Protein AF-A0A967Z450-F1 (afdb_monomer)

Foldseek 3Di:
DDWDKDWDDQALVDIDTDGDPVCVVPDDPVVVVVVVVVNNVCRHVSVHD

Solvent-accessible surface area (backbone atoms only — not comparable to full-atom values): 2967 Å² total; per-residue (Å²): 136,76,67,54,74,52,67,48,38,82,34,67,91,57,58,47,78,48,73,37,71,52,34,71,75,72,48,57,72,66,61,50,49,53,53,52,52,53,52,49,51,31,28,72,72,50,71,50,119

pLDDT: mean 74.01, std 12.82, range [46.78, 91.31]

Secondary structure (DSSP, 8-state):
----EEEE-SSTTS-EEEE-HHHHTTS-HHHHHHHHHHHHHHHHHT---

Nearest PDB structures (foldseek):
  1xjf-assembly1_A  TM=5.456E-01  e=7.004E-01  Thermotoga maritima
  1xjj-assembly1_A  TM=5.172E-01  e=3.701E+00  Thermotoga maritima
  1xje-assembly1_A  TM=5.326E-01  e=4.944E+00  Thermotoga maritima

Sequence (49 aa):
QQANAFATGSNRNKALVAISSGMLQRFDQDEIEAVLGHEIGHVANGDMI

Mean predicted aligned error: 7.41 Å

Structure (mmCIF, N/CA/C/O backbone):
data_AF-A0A967Z450-F1
#
_entry.id   AF-A0A967Z450-F1
#
loop_
_atom_site.group_PDB
_atom_site.id
_atom_site.type_symbol
_atom_site.label_atom_id
_atom_site.label_alt_id
_atom_site.label_comp_id
_atom_site.label_asym_id
_atom_site.label_entity_id
_atom_site.label_seq_id
_atom_site.pdbx_PDB_ins_code
_atom_site.Cartn_x
_atom_site.Cartn_y
_atom_site.Cartn_z
_atom_site.occupancy
_atom_site.B_iso_or_equiv
_atom_site.auth_seq_id
_atom_site.auth_comp_id
_atom_site.auth_asym_id
_atom_site.auth_atom_id
_atom_site.pdbx_PDB_model_num
ATOM 1 N N . GLN A 1 1 ? -2.460 1.134 22.032 1.00 46.78 1 GLN A N 1
ATOM 2 C CA . GLN A 1 1 ? -2.291 0.428 20.742 1.00 46.78 1 GLN A CA 1
ATOM 3 C C . GLN A 1 1 ? -1.898 1.463 19.695 1.00 46.78 1 GLN A C 1
ATOM 5 O O . GLN A 1 1 ? -2.595 2.470 19.598 1.00 46.78 1 GLN A O 1
ATOM 10 N N . GLN A 1 2 ? -0.761 1.284 19.021 1.00 47.31 2 GLN A N 1
ATOM 11 C CA . GLN A 1 2 ? -0.154 2.255 18.096 1.00 47.31 2 GLN A CA 1
ATOM 12 C C . GLN A 1 2 ? -0.382 1.778 16.650 1.00 47.31 2 GLN A C 1
ATOM 14 O O . GLN A 1 2 ? -0.283 0.580 16.385 1.00 47.31 2 GLN A O 1
ATOM 19 N N . ALA A 1 3 ? -0.766 2.683 15.750 1.00 55.44 3 ALA A N 1
ATOM 20 C CA . ALA A 1 3 ? -0.998 2.378 14.339 1.00 55.44 3 ALA A CA 1
ATOM 21 C C . ALA A 1 3 ? 0.337 2.466 13.587 1.00 55.44 3 ALA A C 1
ATOM 23 O O . ALA A 1 3 ? 0.937 3.533 13.580 1.00 55.44 3 ALA A O 1
ATOM 24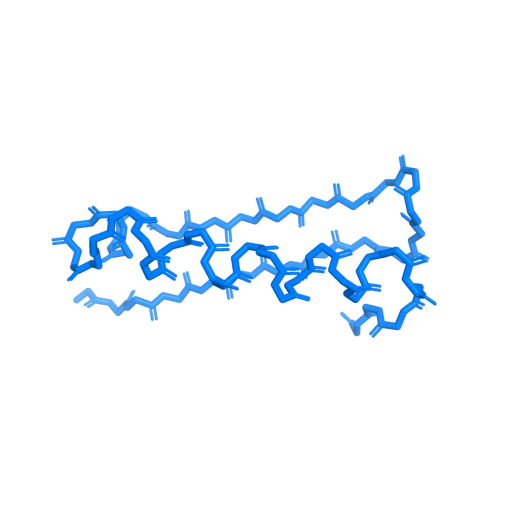 N N . ASN A 1 4 ? 0.788 1.352 13.005 1.00 59.66 4 ASN A N 1
ATOM 25 C CA . ASN A 1 4 ? 2.072 1.227 12.312 1.00 59.66 4 ASN A CA 1
ATOM 26 C C . ASN A 1 4 ? 1.869 0.361 11.053 1.00 59.66 4 ASN A C 1
ATOM 28 O O . ASN A 1 4 ? 1.198 -0.673 11.130 1.00 59.66 4 ASN A O 1
ATOM 32 N N . ALA A 1 5 ? 2.485 0.753 9.939 1.00 59.31 5 ALA A N 1
ATOM 33 C CA . ALA A 1 5 ? 2.663 -0.062 8.737 1.00 59.31 5 ALA A CA 1
ATOM 34 C C . ALA A 1 5 ? 4.149 -0.415 8.591 1.00 59.31 5 ALA A C 1
ATOM 36 O O . ALA A 1 5 ? 5.008 0.377 8.981 1.00 59.31 5 ALA A O 1
ATOM 37 N N . PHE A 1 6 ? 4.455 -1.602 8.068 1.00 66.56 6 PHE A N 1
ATOM 38 C CA . PHE A 1 6 ? 5.824 -2.026 7.783 1.00 66.56 6 PHE A CA 1
ATOM 39 C C . PHE A 1 6 ? 5.865 -2.730 6.426 1.00 66.56 6 PHE A C 1
ATOM 41 O O . PHE A 1 6 ? 5.142 -3.704 6.201 1.00 66.56 6 PHE A O 1
ATOM 48 N N . ALA A 1 7 ? 6.712 -2.239 5.529 1.00 59.81 7 ALA A N 1
ATOM 49 C CA . ALA A 1 7 ? 6.996 -2.856 4.242 1.00 59.81 7 ALA A CA 1
ATOM 50 C C . ALA A 1 7 ? 8.409 -3.456 4.271 1.00 59.81 7 ALA A C 1
ATOM 52 O O . ALA A 1 7 ? 9.328 -2.867 4.832 1.00 59.81 7 ALA A O 1
ATOM 53 N N . THR A 1 8 ? 8.583 -4.657 3.713 1.00 56.88 8 THR A N 1
ATOM 54 C CA . THR A 1 8 ? 9.896 -5.299 3.564 1.00 56.88 8 THR A CA 1
ATOM 55 C C . THR A 1 8 ? 9.982 -6.104 2.268 1.00 56.88 8 THR A C 1
ATOM 57 O O . THR A 1 8 ? 9.026 -6.771 1.869 1.00 56.88 8 THR A O 1
ATOM 60 N N . GLY A 1 9 ? 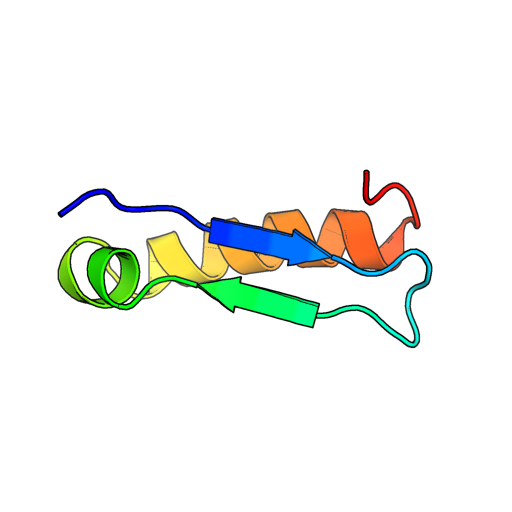11.133 -6.051 1.594 1.00 54.69 9 GLY A N 1
ATOM 61 C CA . GLY A 1 9 ? 11.390 -6.795 0.362 1.00 54.69 9 GLY A CA 1
ATOM 62 C C . GLY A 1 9 ? 12.218 -6.016 -0.655 1.00 54.69 9 GLY A C 1
ATOM 63 O O . GLY A 1 9 ? 11.757 -5.068 -1.276 1.00 54.69 9 GLY A O 1
ATOM 64 N N . SER A 1 10 ? 13.440 -6.479 -0.890 1.00 54.66 10 SER A N 1
ATOM 65 C CA . SER A 1 10 ? 14.455 -5.807 -1.711 1.00 54.66 10 SER A CA 1
ATOM 66 C C . SER A 1 10 ? 14.262 -5.922 -3.232 1.00 54.66 10 SER A C 1
ATOM 68 O O . SER A 1 10 ? 15.155 -5.556 -3.993 1.00 54.66 10 SER A O 1
ATOM 70 N N . ASN A 1 11 ? 13.142 -6.472 -3.713 1.00 53.62 11 ASN A N 1
ATOM 71 C CA . ASN A 1 11 ? 12.861 -6.554 -5.148 1.00 53.62 11 ASN A CA 1
ATOM 72 C C . ASN A 1 11 ? 11.356 -6.697 -5.429 1.00 53.62 11 ASN A C 1
ATOM 74 O O . ASN A 1 11 ? 10.650 -7.379 -4.685 1.00 53.62 11 ASN A O 1
ATOM 78 N N . ARG A 1 12 ? 10.895 -6.162 -6.570 1.00 59.22 12 ARG A N 1
ATOM 79 C CA . ARG A 1 12 ? 9.493 -6.149 -7.041 1.00 59.22 12 ARG A CA 1
ATOM 80 C C . ARG A 1 12 ? 8.789 -7.513 -6.956 1.00 59.22 12 ARG A C 1
ATOM 82 O O . ARG A 1 12 ? 7.589 -7.581 -6.726 1.00 59.22 12 ARG A O 1
ATOM 89 N N . ASN A 1 13 ? 9.543 -8.601 -7.120 1.00 63.34 13 ASN A N 1
ATOM 90 C CA . ASN A 1 13 ? 9.025 -9.974 -7.120 1.00 63.34 13 ASN A CA 1
ATOM 91 C C . ASN A 1 13 ? 8.939 -10.627 -5.724 1.00 63.34 13 ASN A C 1
ATOM 93 O O . ASN A 1 13 ? 8.491 -11.768 -5.625 1.00 63.34 13 ASN A O 1
ATOM 97 N N . LYS A 1 14 ? 9.414 -9.964 -4.659 1.00 63.47 14 LYS A N 1
ATOM 98 C CA . LYS A 1 14 ? 9.433 -10.483 -3.277 1.00 63.47 14 LYS A CA 1
ATOM 99 C C . LYS A 1 14 ? 9.173 -9.391 -2.234 1.00 63.47 14 LYS A C 1
ATOM 101 O O . LYS A 1 14 ? 9.832 -9.357 -1.197 1.00 63.47 14 LYS A O 1
ATOM 106 N N . ALA A 1 15 ? 8.232 -8.501 -2.511 1.00 67.50 15 ALA A N 1
ATOM 107 C CA . ALA A 1 15 ? 7.795 -7.532 -1.524 1.00 67.50 15 ALA A CA 1
ATOM 108 C C . ALA A 1 15 ? 6.639 -8.042 -0.672 1.00 67.50 15 ALA A C 1
ATOM 110 O O . ALA A 1 15 ? 5.717 -8.687 -1.172 1.00 67.50 15 ALA A O 1
ATOM 111 N N . LEU A 1 16 ? 6.693 -7.707 0.611 1.00 75.06 16 LEU A N 1
ATOM 112 C CA . LEU A 1 16 ? 5.661 -7.968 1.593 1.00 75.06 16 LEU A CA 1
ATOM 113 C C . LEU A 1 16 ? 5.307 -6.649 2.275 1.00 75.06 16 LEU A C 1
ATOM 115 O O . LEU A 1 16 ? 6.160 -6.000 2.876 1.00 75.06 16 LEU A O 1
ATOM 119 N N . VAL A 1 17 ? 4.036 -6.267 2.188 1.00 73.19 17 VAL A N 1
ATOM 120 C CA . VAL A 1 17 ? 3.488 -5.116 2.910 1.00 73.19 17 VAL A CA 1
ATOM 121 C C . VAL A 1 17 ? 2.585 -5.652 4.011 1.00 73.19 17 VAL A C 1
ATOM 123 O O . VAL A 1 17 ? 1.648 -6.403 3.738 1.00 73.19 17 VAL A O 1
ATOM 126 N N . ALA A 1 18 ? 2.889 -5.304 5.259 1.00 79.62 18 ALA A N 1
ATOM 127 C CA . ALA A 1 18 ? 2.112 -5.695 6.425 1.00 79.62 18 ALA A CA 1
ATOM 128 C C . ALA A 1 18 ? 1.540 -4.454 7.119 1.00 79.62 18 ALA A C 1
ATOM 130 O O . ALA A 1 18 ? 2.252 -3.499 7.431 1.00 79.62 18 ALA A O 1
ATOM 131 N N . ILE A 1 19 ? 0.242 -4.497 7.403 1.00 78.88 19 ILE A N 1
ATOM 132 C CA . ILE A 1 19 ? -0.494 -3.452 8.121 1.00 78.88 19 ILE A CA 1
ATOM 133 C C . ILE A 1 19 ? -0.970 -3.992 9.467 1.00 78.88 19 ILE A C 1
ATOM 135 O O . ILE A 1 19 ? -1.415 -5.138 9.567 1.00 78.88 19 ILE A O 1
ATOM 139 N N . SER A 1 20 ? -0.859 -3.181 10.523 1.00 85.00 20 SER A N 1
ATOM 140 C CA . SER A 1 20 ? -1.301 -3.600 11.852 1.00 85.00 20 SER A CA 1
ATOM 141 C C . SER A 1 20 ? -2.827 -3.602 11.968 1.00 85.00 20 SER A C 1
ATOM 143 O O . SER A 1 20 ? -3.525 -2.780 11.375 1.00 85.00 20 SER A O 1
ATOM 145 N N . SER A 1 21 ? -3.367 -4.481 12.814 1.00 83.94 21 SER A N 1
ATOM 146 C CA . SER A 1 21 ? -4.801 -4.478 13.143 1.00 83.94 21 SER A CA 1
ATOM 147 C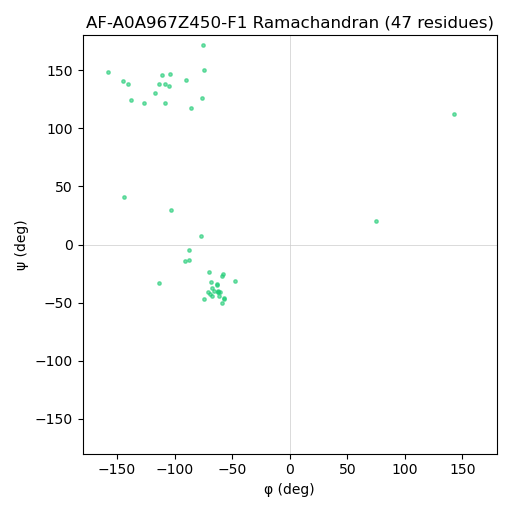 C . SER A 1 21 ? -5.264 -3.150 13.754 1.00 83.94 21 SER A C 1
ATOM 149 O O . SER A 1 21 ? -6.417 -2.763 13.591 1.00 83.94 21 SER A O 1
ATOM 151 N N . GLY A 1 22 ? -4.358 -2.417 14.409 1.00 83.81 22 GLY A N 1
ATOM 152 C CA . GLY A 1 22 ? -4.620 -1.079 14.929 1.00 83.81 22 GLY A CA 1
ATOM 153 C C . GLY A 1 22 ? -4.782 -0.005 13.848 1.00 83.81 22 GLY A C 1
ATOM 154 O O . GLY A 1 22 ? -5.433 0.995 14.134 1.00 83.81 22 GLY A O 1
ATOM 155 N N . MET A 1 23 ? -4.230 -0.197 12.639 1.00 83.44 23 MET A N 1
ATOM 156 C CA . MET A 1 23 ? -4.528 0.655 11.475 1.00 83.44 23 MET A CA 1
ATOM 157 C C . MET A 1 23 ? -5.916 0.358 10.920 1.00 83.44 23 MET A C 1
ATOM 159 O O . MET A 1 23 ? -6.690 1.290 10.744 1.00 83.44 23 MET A O 1
ATOM 163 N N . LEU A 1 24 ? -6.260 -0.924 10.742 1.00 82.50 24 LEU A N 1
ATOM 164 C CA . LEU A 1 24 ? -7.578 -1.348 10.237 1.00 82.50 24 LEU A CA 1
ATOM 165 C C . LEU A 1 24 ? -8.750 -0.845 11.098 1.00 82.50 24 LEU A C 1
ATOM 167 O O . LEU A 1 24 ? -9.868 -0.731 10.616 1.00 82.50 24 LEU A O 1
ATOM 171 N N . GLN A 1 25 ? -8.510 -0.581 12.384 1.00 86.31 25 GLN A N 1
ATOM 172 C CA . GLN A 1 25 ? -9.521 -0.069 13.314 1.00 86.31 25 GLN A CA 1
ATOM 173 C C . GLN A 1 25 ? -9.588 1.463 13.388 1.00 86.31 25 GLN A C 1
ATOM 175 O O . GLN A 1 25 ? -10.516 1.992 13.996 1.00 86.31 25 GLN A O 1
ATOM 180 N N . ARG A 1 26 ? -8.582 2.174 12.869 1.00 84.62 26 ARG A N 1
ATOM 181 C CA . ARG A 1 26 ? -8.430 3.630 13.036 1.00 84.62 26 ARG A CA 1
ATOM 182 C C . ARG A 1 26 ? -8.584 4.417 11.752 1.00 84.62 26 ARG A C 1
ATOM 184 O O . ARG A 1 26 ? -9.024 5.556 11.837 1.00 84.62 26 ARG A O 1
ATOM 191 N N . PHE A 1 27 ? -8.163 3.834 10.641 1.00 88.31 27 PHE A N 1
ATOM 192 C CA . PHE A 1 27 ? -8.194 4.465 9.337 1.00 88.31 27 PHE A CA 1
ATOM 193 C C . PHE A 1 27 ? -9.337 3.898 8.517 1.00 88.31 27 PHE A C 1
ATOM 195 O O . PHE A 1 27 ? -9.699 2.724 8.665 1.00 88.31 27 PHE A O 1
ATOM 202 N N . ASP A 1 28 ? -9.909 4.745 7.677 1.00 89.12 28 ASP A N 1
ATOM 203 C CA . ASP A 1 28 ? -10.854 4.288 6.676 1.00 89.12 28 ASP A CA 1
ATOM 204 C C . ASP A 1 28 ? -10.132 3.580 5.518 1.00 89.12 28 ASP A C 1
ATOM 206 O O . ASP A 1 28 ? -8.902 3.495 5.448 1.00 89.12 28 ASP A O 1
ATOM 210 N N . GLN A 1 29 ? -10.917 2.968 4.635 1.00 87.81 29 GLN A N 1
ATOM 211 C CA . GLN A 1 29 ? -10.372 2.164 3.549 1.00 87.81 29 GLN A CA 1
A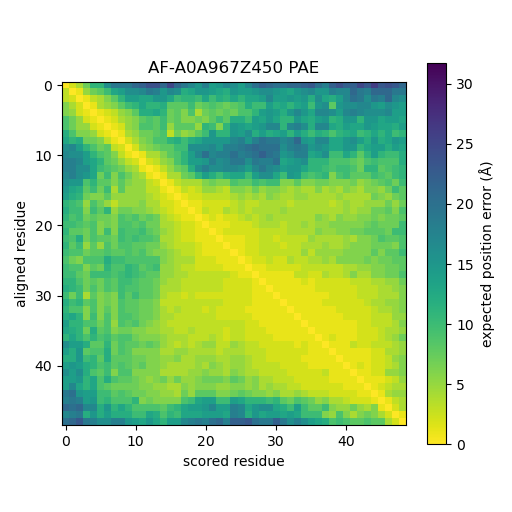TOM 212 C C . GLN A 1 29 ? -9.529 2.999 2.573 1.00 87.81 29 GLN A C 1
ATOM 214 O O . GLN A 1 29 ? -8.519 2.494 2.081 1.00 87.81 29 GLN A O 1
ATOM 219 N N . ASP A 1 30 ? -9.900 4.259 2.346 1.00 91.31 30 ASP A N 1
ATOM 220 C CA . ASP A 1 30 ? -9.232 5.152 1.399 1.00 91.31 30 ASP A CA 1
ATOM 221 C C . ASP A 1 30 ? -7.853 5.570 1.934 1.00 91.31 30 ASP A C 1
ATOM 223 O O . ASP A 1 30 ? -6.858 5.566 1.206 1.00 91.31 30 ASP A O 1
ATOM 227 N N . GLU A 1 31 ? -7.760 5.855 3.235 1.00 88.69 31 GLU A N 1
ATOM 228 C CA . GLU A 1 31 ? -6.496 6.132 3.920 1.00 88.69 31 GLU A CA 1
ATOM 229 C C . GLU A 1 31 ? -5.546 4.926 3.872 1.00 88.69 31 GLU A C 1
ATOM 231 O O . GLU A 1 31 ? -4.339 5.077 3.654 1.00 88.69 31 GLU A O 1
ATOM 236 N N . ILE A 1 32 ? -6.076 3.711 4.036 1.00 87.19 32 ILE A N 1
ATOM 237 C CA . ILE A 1 32 ? -5.281 2.480 3.958 1.00 87.19 32 ILE A CA 1
ATOM 238 C C . ILE A 1 32 ? -4.809 2.227 2.523 1.00 87.19 32 ILE A C 1
ATOM 240 O O . ILE A 1 32 ? -3.640 1.889 2.323 1.00 87.19 32 ILE A O 1
ATOM 244 N N . GLU A 1 33 ? -5.667 2.425 1.521 1.00 88.19 33 GLU A N 1
ATOM 245 C CA . GLU A 1 33 ? -5.286 2.321 0.109 1.00 88.19 33 GLU A CA 1
ATOM 246 C C . GLU A 1 33 ? -4.200 3.328 -0.274 1.00 88.19 33 GLU A C 1
ATOM 248 O O . GLU A 1 33 ? -3.255 2.962 -0.975 1.00 88.19 33 GLU A O 1
ATOM 253 N N . ALA A 1 34 ? -4.276 4.565 0.223 1.00 88.50 34 ALA A N 1
ATOM 254 C CA . ALA A 1 34 ? -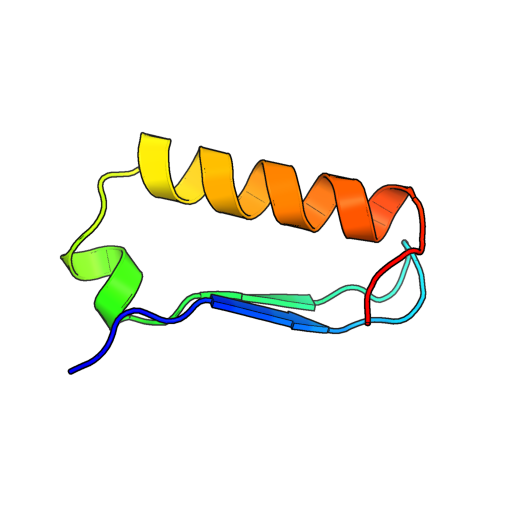3.263 5.582 -0.040 1.00 88.50 34 ALA A CA 1
ATOM 255 C C . ALA A 1 34 ? -1.877 5.167 0.485 1.00 88.50 34 ALA A C 1
ATOM 257 O O . ALA A 1 34 ? -0.878 5.289 -0.231 1.00 88.50 34 ALA A O 1
ATOM 258 N N . VAL A 1 35 ? -1.811 4.623 1.706 1.00 85.62 35 VAL A N 1
ATOM 259 C CA . VAL A 1 35 ? -0.555 4.138 2.304 1.00 85.62 35 VAL A CA 1
ATOM 260 C C . VAL A 1 35 ? -0.029 2.914 1.555 1.00 85.62 35 VAL A C 1
ATOM 262 O O . VAL A 1 35 ? 1.151 2.857 1.220 1.00 85.62 35 VAL A O 1
ATOM 265 N N . LEU A 1 36 ? -0.892 1.950 1.226 1.00 84.75 36 LEU A N 1
ATOM 266 C CA . LEU A 1 36 ? -0.486 0.775 0.452 1.00 84.75 36 LEU A CA 1
ATOM 267 C C . LEU A 1 36 ? 0.012 1.159 -0.947 1.00 84.75 36 LEU A C 1
ATOM 269 O O . LEU A 1 36 ? 1.010 0.612 -1.410 1.00 84.75 36 LEU A O 1
ATOM 273 N N . GLY A 1 37 ? -0.645 2.112 -1.610 1.00 85.75 37 GLY A N 1
ATOM 274 C CA . GLY A 1 37 ? -0.233 2.622 -2.916 1.00 85.75 37 GLY A CA 1
ATOM 275 C C . GLY A 1 37 ? 1.140 3.295 -2.879 1.00 85.75 37 GLY A C 1
ATOM 276 O O . GLY A 1 37 ? 1.958 3.060 -3.769 1.00 85.75 37 GLY A O 1
ATOM 277 N N . HIS A 1 38 ? 1.418 4.071 -1.828 1.00 84.25 38 HIS A N 1
ATOM 278 C CA . HIS A 1 38 ? 2.732 4.670 -1.586 1.00 84.25 38 HIS A CA 1
ATOM 279 C C . HIS A 1 38 ? 3.832 3.601 -1.462 1.00 84.25 38 HIS A C 1
ATOM 281 O O . HIS A 1 38 ? 4.823 3.644 -2.191 1.00 84.25 38 HIS A O 1
ATOM 287 N N . GLU A 1 39 ? 3.611 2.580 -0.630 1.00 78.75 39 GLU A N 1
ATOM 288 C CA . GLU A 1 39 ? 4.575 1.492 -0.408 1.00 78.75 39 GLU A CA 1
ATOM 289 C C . GLU A 1 39 ? 4.762 0.5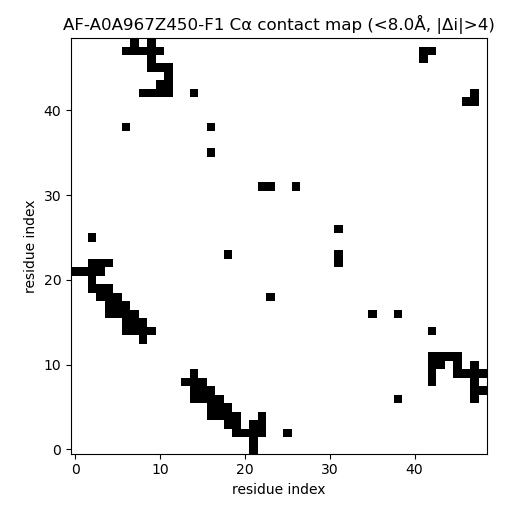98 -1.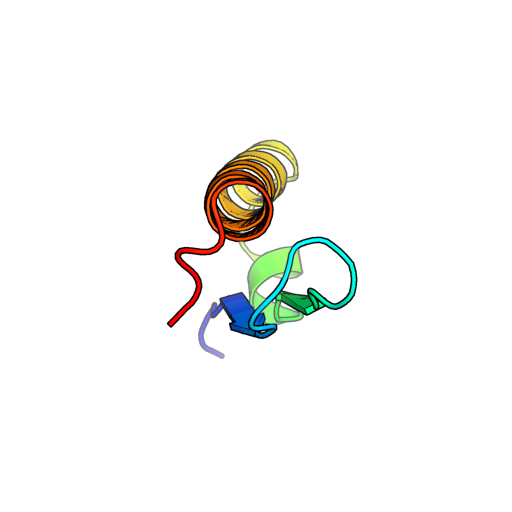646 1.00 78.75 39 GLU A C 1
ATOM 291 O O . GLU A 1 39 ? 5.880 0.193 -1.965 1.00 78.75 39 GLU A O 1
ATOM 296 N N . ILE A 1 40 ? 3.695 0.328 -2.409 1.00 80.38 40 ILE A N 1
ATOM 297 C CA . ILE A 1 40 ? 3.777 -0.383 -3.699 1.00 80.38 40 ILE A CA 1
ATOM 298 C C . ILE A 1 40 ? 4.591 0.422 -4.720 1.00 80.38 40 ILE A C 1
ATOM 300 O O . ILE A 1 40 ? 5.323 -0.167 -5.519 1.00 80.38 40 ILE A O 1
ATOM 304 N N . GLY A 1 41 ? 4.512 1.754 -4.684 1.00 81.62 41 GLY A N 1
ATOM 305 C CA . GLY A 1 41 ? 5.384 2.627 -5.466 1.00 81.62 41 GLY A CA 1
ATOM 306 C C . GLY A 1 41 ? 6.859 2.361 -5.170 1.00 81.62 41 GLY A C 1
ATOM 307 O O . GLY A 1 41 ? 7.638 2.141 -6.101 1.00 81.62 41 GLY A O 1
ATOM 308 N N . HIS A 1 42 ? 7.219 2.275 -3.888 1.00 80.06 42 HIS A N 1
ATOM 309 C CA . HIS A 1 42 ? 8.587 1.964 -3.477 1.00 80.06 42 HIS A CA 1
ATOM 310 C C . HIS A 1 42 ? 9.025 0.541 -3.881 1.00 80.06 42 HIS A C 1
ATOM 312 O O . HIS A 1 42 ? 10.108 0.298 -4.418 1.00 80.06 42 HIS A O 1
ATOM 318 N N . VAL A 1 43 ? 8.129 -0.439 -3.749 1.00 75.94 43 VAL A N 1
ATOM 319 C CA . VAL A 1 43 ? 8.352 -1.812 -4.239 1.00 75.94 43 VAL A CA 1
ATOM 320 C C . VAL A 1 43 ? 8.652 -1.844 -5.737 1.00 75.94 43 VAL A C 1
ATOM 322 O O . VAL A 1 43 ? 9.548 -2.558 -6.197 1.00 75.94 43 VAL A O 1
ATOM 325 N N . ALA A 1 44 ? 7.857 -1.112 -6.519 1.00 76.31 44 ALA A N 1
ATOM 326 C CA . ALA A 1 44 ? 7.949 -1.111 -7.968 1.00 76.31 44 ALA A CA 1
ATOM 327 C C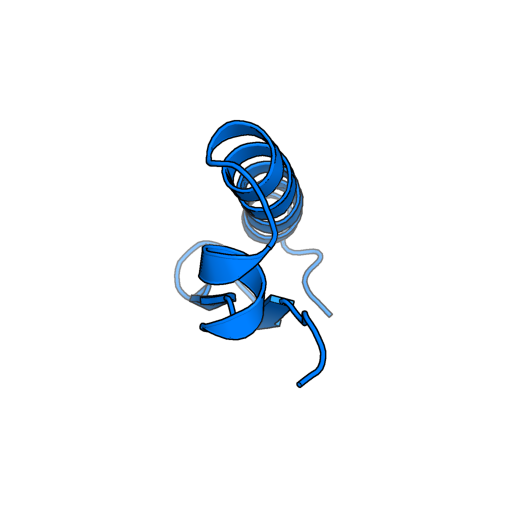 . ALA A 1 44 ? 9.247 -0.455 -8.452 1.00 76.31 44 ALA A C 1
ATOM 329 O O . ALA A 1 44 ? 9.782 -0.892 -9.478 1.00 76.31 44 ALA A O 1
ATOM 330 N N . ASN A 1 45 ? 9.740 0.540 -7.714 1.00 78.25 45 ASN A N 1
ATOM 331 C CA . ASN A 1 45 ? 10.970 1.275 -7.99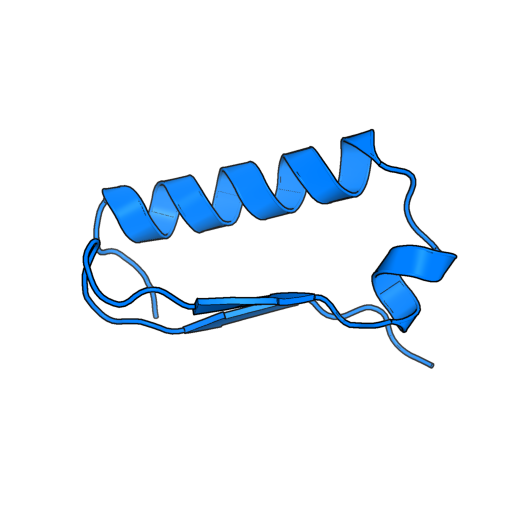4 1.00 78.25 45 ASN A CA 1
ATOM 332 C C . ASN A 1 45 ? 12.224 0.620 -7.391 1.00 78.25 45 ASN A C 1
ATOM 334 O O . ASN A 1 45 ? 13.334 0.939 -7.814 1.00 78.25 45 ASN A O 1
ATOM 338 N N . GLY A 1 46 ? 12.062 -0.348 -6.483 1.00 68.25 46 GLY A N 1
ATOM 339 C CA . GLY A 1 46 ? 13.172 -1.085 -5.878 1.00 68.25 46 GLY A CA 1
ATOM 340 C C . GLY A 1 46 ? 13.941 -0.281 -4.827 1.00 68.25 46 GLY A C 1
ATOM 341 O O . GLY A 1 46 ? 15.083 -0.617 -4.530 1.00 68.25 46 GLY A O 1
ATOM 342 N N . ASP A 1 47 ? 13.330 0.765 -4.274 1.00 69.75 47 ASP A N 1
ATOM 343 C CA . ASP A 1 47 ? 13.879 1.680 -3.266 1.00 69.75 47 ASP A CA 1
ATOM 344 C C . ASP A 1 47 ? 13.323 1.396 -1.859 1.00 69.75 47 ASP A C 1
ATOM 346 O O . ASP A 1 47 ? 13.224 2.289 -1.021 1.00 69.75 47 ASP A O 1
ATOM 350 N N . MET A 1 48 ? 12.984 0.132 -1.587 1.00 67.25 48 MET A N 1
ATOM 351 C CA . MET A 1 48 ? 12.574 -0.316 -0.257 1.00 67.25 48 MET A CA 1
ATOM 352 C C . MET A 1 48 ? 13.802 -0.448 0.665 1.00 67.25 48 MET A C 1
ATOM 354 O O . MET A 1 48 ? 14.769 -1.128 0.308 1.00 67.25 48 MET A O 1
ATOM 358 N N . ILE A 1 49 ? 13.762 0.211 1.827 1.00 55.78 49 ILE A N 1
ATOM 359 C CA . ILE A 1 49 ? 14.825 0.248 2.857 1.00 55.78 49 ILE A CA 1
ATOM 360 C C . ILE A 1 49 ? 14.818 -0.979 3.770 1.00 55.78 49 ILE A C 1
ATOM 362 O O . ILE A 1 49 ? 13.720 -1.462 4.122 1.00 55.78 49 ILE A O 1
#

Radius of gyration: 11.22 Å; Cα contacts (8 Å, |Δi|>4): 59; chains: 1; bounding box: 26×17×29 Å